Protein AF-A0A2V5T7V4-F1 (afdb_monomer_lite)

Radius of gyration: 15.26 Å; chains: 1; bounding box: 42×24×37 Å

Foldseek 3Di:
DVVVCVPPDVVQEDEDEDDQDDPVCLVDDLQVVVVVQAGDPSHHYHYNDHSCCCLPVCVVPVVSVVSRPDDPVCPDPCVNVVSVVVVVVVQVVCVVVPHDDDD

pLDDT: mean 92.93, std 7.95, range [63.41, 98.62]

Secondary structure (DSSP, 8-state):
-HHHHTTS-GGGEEEEE--S--HHHHTS-TTHHHHTTPPPTT-EEEEES-GGGGGTHHHH-HHHHHHS---GGG-STTHHHHHHHHHHHHHHHHHHTT-----

Structure (mmCIF, N/CA/C/O backbone):
data_AF-A0A2V5T7V4-F1
#
_entry.id   AF-A0A2V5T7V4-F1
#
loop_
_atom_site.group_PDB
_atom_site.id
_atom_site.type_symbol
_atom_site.label_atom_id
_atom_site.label_alt_id
_atom_site.label_comp_id
_atom_site.label_asym_id
_atom_site.label_entity_id
_atom_site.label_seq_id
_atom_site.pdbx_PDB_ins_code
_atom_site.Cartn_x
_atom_site.Cartn_y
_atom_site.Cartn_z
_atom_site.occupancy
_atom_site.B_iso_or_equiv
_atom_site.auth_seq_id
_atom_site.auth_comp_id
_atom_site.auth_asym_id
_atom_site.auth_atom_id
_atom_site.pdbx_PDB_model_num
ATOM 1 N N . ILE A 1 1 ? 17.376 -6.382 -2.260 1.00 63.41 1 ILE A N 1
ATOM 2 C CA . ILE A 1 1 ? 17.259 -5.258 -3.229 1.00 63.41 1 ILE A CA 1
ATOM 3 C C . ILE A 1 1 ? 18.593 -4.964 -3.913 1.00 63.41 1 ILE A C 1
ATOM 5 O O . ILE A 1 1 ? 18.678 -5.237 -5.098 1.00 63.41 1 ILE A O 1
ATOM 9 N N . LYS A 1 2 ? 19.638 -4.487 -3.207 1.00 67.25 2 LYS A N 1
ATOM 10 C CA . LYS A 1 2 ? 20.920 -4.067 -3.825 1.00 67.25 2 LYS A CA 1
ATOM 11 C C . LYS A 1 2 ? 21.510 -5.067 -4.838 1.00 67.25 2 LYS A C 1
ATOM 13 O O . LYS A 1 2 ? 21.922 -4.651 -5.908 1.00 67.25 2 LYS A O 1
ATOM 18 N N . HIS A 1 3 ? 21.483 -6.362 -4.525 1.00 69.12 3 HIS A N 1
ATOM 19 C CA . HIS A 1 3 ? 22.020 -7.415 -5.397 1.00 69.12 3 HIS A CA 1
ATOM 20 C C . HIS A 1 3 ? 21.166 -7.707 -6.648 1.00 69.12 3 HIS A C 1
ATOM 22 O O . HIS A 1 3 ? 21.703 -8.037 -7.690 1.00 69.12 3 HIS A O 1
ATOM 28 N N . VAL A 1 4 ? 19.840 -7.546 -6.587 1.00 67.62 4 VAL A N 1
ATOM 29 C CA . VAL A 1 4 ? 18.963 -7.734 -7.765 1.00 67.62 4 VAL A CA 1
ATOM 30 C C . VAL A 1 4 ? 19.115 -6.565 -8.743 1.00 67.62 4 VAL A C 1
ATOM 32 O O . VAL A 1 4 ? 19.026 -6.744 -9.952 1.00 67.62 4 VAL A O 1
ATOM 35 N N . MET A 1 5 ? 19.406 -5.369 -8.225 1.00 69.50 5 MET A N 1
ATOM 36 C CA . MET A 1 5 ? 19.565 -4.165 -9.044 1.00 69.50 5 MET A CA 1
ATOM 37 C C . MET A 1 5 ? 20.875 -4.103 -9.827 1.00 69.50 5 MET A C 1
ATOM 39 O O . MET A 1 5 ? 20.951 -3.336 -10.778 1.00 69.50 5 MET A O 1
ATOM 43 N N . SER A 1 6 ? 21.901 -4.885 -9.474 1.00 72.50 6 SER A N 1
ATOM 44 C CA . SER A 1 6 ? 23.194 -4.830 -10.173 1.00 72.50 6 SER A CA 1
ATOM 45 C C . SER A 1 6 ? 23.148 -5.390 -11.598 1.00 72.50 6 SER A C 1
ATOM 47 O O . SER A 1 6 ? 24.061 -5.128 -12.370 1.00 72.50 6 SER A O 1
ATOM 49 N N . GLY A 1 7 ? 22.100 -6.147 -11.948 1.00 72.44 7 GLY A N 1
ATOM 50 C CA . GLY A 1 7 ? 21.865 -6.670 -13.300 1.00 72.44 7 GLY A CA 1
ATOM 51 C C . GLY A 1 7 ? 20.803 -5.909 -14.101 1.00 72.44 7 GLY A C 1
ATOM 52 O O . GLY A 1 7 ? 20.458 -6.334 -15.199 1.00 72.44 7 GLY A O 1
ATOM 53 N N . ILE A 1 8 ? 20.249 -4.819 -13.559 1.00 76.62 8 ILE A N 1
ATOM 54 C CA . ILE A 1 8 ? 19.150 -4.059 -14.169 1.00 76.62 8 ILE A CA 1
ATOM 55 C C . ILE A 1 8 ? 19.665 -2.670 -14.549 1.00 76.62 8 ILE A C 1
ATOM 57 O O . ILE A 1 8 ? 20.370 -2.035 -13.767 1.00 76.62 8 ILE A O 1
ATOM 61 N N . ASN A 1 9 ? 19.285 -2.164 -15.728 1.00 78.88 9 ASN A N 1
ATOM 62 C CA . ASN A 1 9 ? 19.557 -0.770 -16.077 1.00 78.88 9 ASN A CA 1
ATOM 63 C C . ASN A 1 9 ? 18.821 0.156 -15.080 1.00 78.88 9 ASN A C 1
ATOM 65 O O . ASN A 1 9 ? 17.584 0.159 -15.063 1.00 78.88 9 ASN A O 1
ATOM 69 N N . PRO A 1 10 ? 19.537 0.960 -14.270 1.00 77.06 10 PRO A N 1
ATOM 70 C CA . PRO A 1 10 ? 18.928 1.772 -13.220 1.00 77.06 10 PRO A CA 1
ATOM 71 C C . PRO A 1 10 ? 17.967 2.838 -13.760 1.00 77.06 10 PRO A C 1
ATOM 73 O O . PRO A 1 10 ? 17.077 3.265 -13.032 1.00 77.06 10 PRO A O 1
ATOM 76 N N . GLN A 1 11 ? 18.079 3.239 -15.031 1.00 78.50 11 GLN A N 1
ATOM 77 C CA . GLN A 1 11 ? 17.148 4.196 -15.640 1.00 78.50 11 GLN A CA 1
ATOM 78 C C . GLN A 1 11 ? 15.717 3.646 -15.733 1.00 78.50 11 GLN A C 1
ATOM 80 O O . GLN A 1 11 ? 14.762 4.409 -15.640 1.00 78.50 11 GLN A O 1
ATOM 85 N N . GLY A 1 12 ? 15.562 2.324 -15.861 1.00 85.00 12 GLY A N 1
ATOM 86 C CA . GLY A 1 12 ? 14.261 1.658 -15.926 1.00 85.00 12 GLY A CA 1
ATOM 87 C C . GLY A 1 12 ? 13.722 1.202 -14.570 1.00 85.00 12 GLY A C 1
ATOM 88 O O . GLY A 1 12 ? 12.675 0.556 -14.533 1.00 85.00 12 GLY A O 1
ATOM 89 N N . CYS A 1 13 ? 14.419 1.480 -13.460 1.00 89.75 13 CYS A N 1
ATOM 90 C CA . CYS A 1 13 ? 14.096 0.895 -12.164 1.00 89.75 13 CYS A CA 1
ATOM 91 C C . CYS A 1 13 ? 14.098 1.917 -11.022 1.00 89.75 13 CYS A C 1
ATOM 93 O O . CYS A 1 13 ? 15.093 2.586 -10.763 1.00 89.75 13 CYS A O 1
ATOM 95 N N . GLN A 1 14 ? 12.998 1.982 -10.271 1.00 92.31 14 GLN A N 1
ATOM 96 C CA . GLN A 1 14 ? 12.830 2.917 -9.157 1.00 92.31 14 GLN A CA 1
ATOM 97 C C . GLN A 1 14 ? 12.549 2.163 -7.858 1.00 92.31 14 GLN A C 1
ATOM 99 O O . GLN A 1 14 ? 11.723 1.253 -7.828 1.00 92.31 14 GLN A O 1
ATOM 104 N N . VAL A 1 15 ? 13.230 2.542 -6.771 1.00 93.81 15 VAL A N 1
ATOM 105 C CA . VAL A 1 15 ? 13.015 1.966 -5.434 1.00 93.81 15 VAL A CA 1
ATOM 106 C C . VAL A 1 15 ? 12.391 3.005 -4.522 1.00 93.81 15 VAL A C 1
ATOM 108 O O . VAL A 1 15 ? 12.983 4.055 -4.282 1.00 93.81 15 VAL A O 1
ATOM 111 N N . TYR A 1 16 ? 11.247 2.672 -3.935 1.00 96.12 16 TYR A N 1
ATOM 112 C CA . TYR A 1 16 ? 10.588 3.492 -2.926 1.00 96.12 16 TYR A CA 1
ATOM 113 C C . TYR A 1 16 ? 10.563 2.749 -1.598 1.00 96.12 16 TYR A C 1
ATOM 115 O O . TYR A 1 16 ? 10.050 1.638 -1.510 1.00 96.12 16 TYR A O 1
ATOM 123 N N . SER A 1 17 ? 11.149 3.353 -0.563 1.00 96.00 17 SER A N 1
ATOM 124 C CA . SER A 1 17 ? 11.132 2.798 0.792 1.00 96.00 17 SER A CA 1
ATOM 125 C C . SER A 1 17 ? 10.080 3.504 1.628 1.00 96.00 17 SER A C 1
ATOM 127 O O . SER A 1 17 ? 10.235 4.683 1.941 1.00 96.00 17 SER A O 1
ATOM 129 N N . PHE A 1 18 ? 9.029 2.788 2.012 1.00 96.62 18 PHE A N 1
ATOM 130 C CA . PHE A 1 18 ? 7.956 3.360 2.818 1.00 96.62 18 PHE A CA 1
ATOM 131 C C . PHE A 1 18 ? 8.322 3.303 4.301 1.00 96.62 18 PHE A C 1
ATOM 133 O O . PHE A 1 18 ? 8.777 2.282 4.813 1.00 96.62 18 PHE A O 1
ATOM 140 N N . LYS A 1 19 ? 8.150 4.427 4.996 1.00 94.69 19 LYS A N 1
ATOM 141 C CA . LYS A 1 19 ? 8.314 4.553 6.452 1.00 94.69 19 LYS A CA 1
ATOM 142 C C . LYS A 1 19 ? 6.955 4.846 7.090 1.00 94.69 19 LYS A C 1
ATOM 144 O O . LYS A 1 19 ? 5.921 4.695 6.427 1.00 94.69 19 LYS A O 1
ATOM 149 N N . SER A 1 20 ? 6.950 5.254 8.357 1.00 95.31 20 SER A N 1
ATOM 150 C CA . SER A 1 20 ? 5.748 5.777 9.009 1.00 95.31 20 SER A CA 1
ATOM 151 C C . SER A 1 20 ? 5.108 6.874 8.144 1.00 95.31 20 SER A C 1
ATOM 153 O O . SER A 1 20 ? 5.847 7.682 7.575 1.00 95.31 20 SER A O 1
ATOM 155 N N . PRO A 1 21 ? 3.775 6.870 7.978 1.00 96.38 21 PRO A N 1
ATOM 156 C CA . PRO A 1 21 ? 3.085 7.862 7.164 1.00 96.38 21 PRO A CA 1
ATOM 157 C C . PRO A 1 21 ? 3.269 9.275 7.729 1.00 96.38 21 PRO A C 1
ATOM 159 O O . PRO A 1 21 ? 3.318 9.467 8.947 1.00 96.38 21 PRO A O 1
ATOM 162 N N . SER A 1 22 ? 3.409 10.249 6.831 1.00 96.44 22 SER A N 1
ATOM 163 C CA . SER A 1 22 ? 3.439 11.673 7.172 1.00 96.44 22 SER A CA 1
ATOM 164 C C . SER A 1 22 ? 2.049 12.177 7.597 1.00 96.44 22 SER A C 1
ATOM 166 O O . SER A 1 22 ? 1.057 11.457 7.501 1.00 96.44 22 SER A O 1
ATOM 168 N N . ALA A 1 23 ? 1.956 13.434 8.044 1.00 96.62 23 ALA A N 1
ATOM 169 C CA . ALA A 1 23 ? 0.659 14.059 8.315 1.00 96.62 23 ALA A CA 1
ATOM 170 C C . ALA A 1 23 ? -0.230 14.109 7.056 1.00 96.62 23 ALA A C 1
ATOM 172 O O . ALA A 1 23 ? -1.403 13.767 7.140 1.00 96.62 23 ALA A O 1
ATOM 173 N N . GLU A 1 24 ? 0.353 14.441 5.897 1.00 96.69 24 GLU A N 1
ATOM 174 C CA . GLU A 1 24 ? -0.342 14.438 4.601 1.00 96.69 24 GLU A CA 1
ATOM 175 C C . GLU A 1 24 ? -0.802 13.025 4.218 1.00 96.69 24 GLU A C 1
ATOM 177 O O . GLU A 1 24 ? -1.937 12.846 3.783 1.00 96.69 24 GLU A O 1
ATOM 182 N N . ASP A 1 25 ? 0.045 12.009 4.420 1.00 97.06 25 ASP A N 1
ATOM 183 C CA . ASP A 1 25 ? -0.333 10.616 4.160 1.00 97.06 25 ASP A CA 1
ATOM 184 C C . ASP A 1 25 ? -1.541 10.200 5.022 1.00 97.06 25 ASP A C 1
ATOM 186 O O . ASP A 1 25 ? -2.416 9.491 4.538 1.00 97.06 25 ASP A O 1
ATOM 190 N N . LEU A 1 26 ? -1.595 10.635 6.289 1.00 96.38 26 LEU A N 1
ATOM 191 C CA . LEU A 1 26 ? -2.692 10.339 7.225 1.00 96.38 26 LEU A CA 1
ATOM 192 C C . LEU A 1 26 ? -3.986 11.118 6.936 1.00 96.38 26 LEU A C 1
ATOM 194 O O . LEU A 1 26 ? -5.035 10.756 7.473 1.00 96.38 26 LEU A O 1
ATOM 198 N N . ASP A 1 27 ? -3.914 12.170 6.120 1.00 96.56 27 ASP A N 1
ATOM 199 C CA . ASP A 1 27 ? -5.079 12.898 5.604 1.00 96.56 27 ASP A CA 1
ATOM 200 C C . ASP A 1 27 ? -5.711 12.223 4.376 1.00 96.56 27 ASP A C 1
ATOM 202 O O . ASP A 1 27 ? -6.796 12.614 3.945 1.00 96.56 27 ASP A O 1
ATOM 206 N N . HIS A 1 28 ? -5.067 11.187 3.835 1.00 97.38 28 HIS A N 1
ATOM 207 C CA . HIS A 1 28 ? -5.555 10.391 2.713 1.00 97.38 28 HIS A CA 1
ATOM 208 C C . HIS A 1 28 ? -5.827 8.940 3.139 1.00 97.38 28 HIS A C 1
ATOM 210 O O . HIS A 1 28 ? -5.580 8.530 4.275 1.00 97.38 28 HIS A O 1
ATOM 216 N N . ASP A 1 29 ? -6.350 8.129 2.218 1.00 96.19 29 ASP A N 1
ATOM 217 C CA . ASP A 1 29 ? -6.434 6.689 2.434 1.00 96.19 29 ASP A CA 1
ATOM 218 C C . ASP A 1 29 ? -5.040 6.024 2.408 1.00 96.19 29 ASP A C 1
ATOM 220 O O . ASP A 1 29 ? -4.077 6.525 1.824 1.00 96.19 29 ASP A O 1
ATOM 224 N N . TYR A 1 30 ? -4.931 4.845 3.025 1.00 96.81 30 TYR A N 1
ATOM 225 C CA . TYR A 1 30 ? -3.658 4.133 3.189 1.00 96.81 30 TYR A CA 1
ATOM 226 C C . TYR A 1 30 ? -2.997 3.679 1.869 1.00 96.81 30 TYR A C 1
ATOM 228 O O . TYR A 1 30 ? -1.790 3.405 1.854 1.00 96.81 30 TYR A O 1
ATOM 236 N N . LEU A 1 31 ? -3.747 3.582 0.760 1.00 98.12 31 LEU A N 1
ATOM 237 C CA . LEU A 1 31 ? -3.216 3.194 -0.551 1.00 98.12 31 LEU A CA 1
ATOM 238 C C . LEU A 1 31 ? -2.649 4.394 -1.313 1.00 98.12 31 LEU A C 1
ATOM 240 O O . LEU A 1 31 ? -1.699 4.220 -2.083 1.00 98.12 31 LEU A O 1
ATOM 244 N N . TRP A 1 32 ? -3.177 5.597 -1.082 1.00 98.25 32 TRP A N 1
ATOM 245 C CA . TRP A 1 32 ? -2.856 6.819 -1.825 1.00 98.25 32 TRP A CA 1
ATOM 246 C C . TRP A 1 32 ? -1.353 7.052 -2.021 1.00 98.25 32 TRP A C 1
ATOM 248 O O . TRP A 1 32 ? -0.873 7.196 -3.152 1.00 98.25 32 TRP A O 1
ATOM 258 N N . ARG A 1 33 ? -0.565 7.012 -0.938 1.00 97.56 33 ARG A N 1
ATOM 259 C CA . ARG A 1 33 ? 0.885 7.269 -1.016 1.00 97.56 33 ARG A CA 1
ATOM 260 C C . ARG A 1 33 ? 1.629 6.222 -1.846 1.00 97.56 33 ARG A C 1
ATOM 262 O O . ARG A 1 33 ? 2.637 6.538 -2.474 1.00 97.56 33 ARG A O 1
ATOM 269 N N . CYS A 1 34 ? 1.138 4.981 -1.857 1.00 97.56 34 CYS A N 1
ATOM 270 C CA . CYS A 1 34 ? 1.690 3.907 -2.679 1.00 97.56 34 CYS A CA 1
ATOM 271 C C . CYS A 1 34 ? 1.282 4.088 -4.142 1.00 97.56 34 CYS A C 1
ATOM 273 O O . CYS A 1 34 ? 2.107 3.916 -5.036 1.00 97.56 34 CYS A O 1
ATOM 275 N N . MET A 1 35 ? 0.036 4.501 -4.388 1.00 97.25 35 MET A N 1
ATOM 276 C CA . MET A 1 35 ? -0.477 4.784 -5.726 1.00 97.25 35 MET A CA 1
ATOM 277 C C . MET A 1 35 ? 0.319 5.899 -6.421 1.00 97.25 35 MET A C 1
ATOM 279 O O . MET A 1 35 ? 0.678 5.754 -7.587 1.00 97.25 35 MET A O 1
ATOM 283 N N . LYS A 1 36 ? 0.715 6.951 -5.690 1.00 97.06 36 LYS A N 1
ATOM 284 C CA . LYS A 1 36 ? 1.596 8.028 -6.194 1.00 97.06 36 LYS A CA 1
ATOM 285 C C . LYS A 1 36 ? 2.978 7.557 -6.660 1.00 97.06 36 LYS A C 1
ATOM 287 O O . LYS A 1 36 ? 3.688 8.319 -7.311 1.00 97.06 36 LYS A O 1
ATOM 292 N N . ARG A 1 37 ? 3.400 6.351 -6.274 1.00 97.50 37 ARG A N 1
ATOM 293 C CA . ARG A 1 37 ? 4.732 5.793 -6.555 1.00 97.50 37 ARG A CA 1
ATOM 294 C C . ARG A 1 37 ? 4.694 4.601 -7.506 1.00 97.50 37 ARG A C 1
ATOM 296 O O . ARG A 1 37 ? 5.717 3.942 -7.680 1.00 97.50 37 ARG A O 1
ATOM 303 N N . LEU A 1 38 ? 3.537 4.301 -8.097 1.00 97.06 38 LEU A N 1
ATOM 304 C CA . LEU A 1 38 ? 3.441 3.256 -9.110 1.00 97.06 38 LEU A CA 1
ATOM 305 C C . LEU A 1 38 ? 4.396 3.553 -10.277 1.00 97.06 38 LEU A C 1
ATOM 307 O O . LEU A 1 38 ? 4.573 4.718 -10.637 1.00 97.06 38 LEU A O 1
ATOM 311 N N . PRO A 1 39 ? 5.021 2.519 -10.864 1.00 96.56 39 PRO A N 1
ATOM 312 C CA . PRO A 1 39 ? 5.959 2.721 -11.953 1.00 96.56 39 PRO A CA 1
ATOM 313 C C . PRO A 1 39 ? 5.252 3.236 -13.208 1.00 96.56 39 PRO A C 1
ATOM 315 O O . PRO A 1 39 ? 4.131 2.834 -13.531 1.00 96.56 39 PRO A O 1
ATOM 318 N N . ASN A 1 40 ? 5.961 4.073 -13.961 1.00 94.75 40 ASN A N 1
ATOM 319 C CA . ASN A 1 40 ? 5.563 4.445 -15.313 1.00 94.75 40 ASN A CA 1
ATOM 320 C C . ASN A 1 40 ? 5.596 3.223 -16.247 1.00 94.75 40 ASN A C 1
ATOM 322 O O . ASN A 1 40 ? 6.215 2.195 -15.959 1.00 94.75 40 ASN A O 1
ATOM 326 N N . ARG A 1 41 ? 4.960 3.337 -17.418 1.00 95.06 41 ARG A N 1
ATOM 327 C CA . ARG A 1 41 ? 4.992 2.282 -18.443 1.00 95.06 41 ARG A CA 1
ATOM 328 C C . ARG A 1 41 ? 6.438 1.914 -18.799 1.00 95.06 41 ARG A C 1
ATOM 330 O O . ARG A 1 41 ? 7.290 2.790 -18.930 1.00 95.06 41 ARG A O 1
ATOM 337 N N . GLY A 1 42 ? 6.712 0.614 -18.913 1.00 92.50 42 GLY A N 1
ATOM 338 C CA . GLY A 1 42 ? 8.050 0.087 -19.211 1.00 92.50 42 GLY A CA 1
ATOM 339 C C . GLY A 1 42 ? 9.053 0.128 -18.050 1.00 92.50 42 GLY A C 1
ATOM 340 O O . GLY A 1 42 ? 10.199 -0.256 -18.258 1.00 92.50 42 GLY A O 1
ATOM 341 N N . HIS A 1 43 ? 8.653 0.564 -16.850 1.00 94.81 43 HIS A N 1
ATOM 342 C CA . HIS A 1 43 ? 9.542 0.649 -15.690 1.00 94.81 43 HIS A CA 1
ATOM 343 C C . HIS A 1 43 ? 9.232 -0.419 -14.639 1.00 94.81 43 HIS A C 1
ATOM 345 O O . HIS A 1 43 ? 8.097 -0.874 -14.487 1.00 94.81 43 HIS A O 1
ATOM 351 N N . ILE A 1 44 ? 10.254 -0.769 -13.861 1.00 95.56 44 ILE A N 1
ATOM 352 C CA . ILE A 1 44 ? 10.147 -1.613 -12.674 1.00 95.56 44 ILE A CA 1
ATOM 353 C C . ILE A 1 44 ? 10.073 -0.708 -11.441 1.00 95.56 44 ILE A C 1
ATOM 355 O O . ILE A 1 44 ? 10.990 0.061 -11.152 1.00 95.56 44 ILE A O 1
ATOM 359 N N . GLY A 1 45 ? 8.976 -0.818 -10.695 1.00 96.00 45 GLY A N 1
ATOM 360 C CA . GLY A 1 45 ? 8.815 -0.180 -9.390 1.00 96.00 45 GLY A CA 1
ATOM 361 C C . GLY A 1 45 ? 9.054 -1.196 -8.280 1.00 96.00 45 GLY A C 1
ATOM 362 O O . GLY A 1 45 ? 8.357 -2.205 -8.214 1.00 96.00 45 GLY A O 1
ATOM 363 N N . ILE A 1 46 ? 10.019 -0.934 -7.400 1.00 95.94 46 ILE A N 1
ATOM 364 C CA . ILE A 1 46 ? 10.288 -1.766 -6.224 1.00 95.94 46 ILE A CA 1
ATOM 365 C C . ILE A 1 46 ? 9.859 -1.022 -4.972 1.00 95.94 46 ILE A C 1
ATOM 367 O O . ILE A 1 46 ? 10.412 0.018 -4.614 1.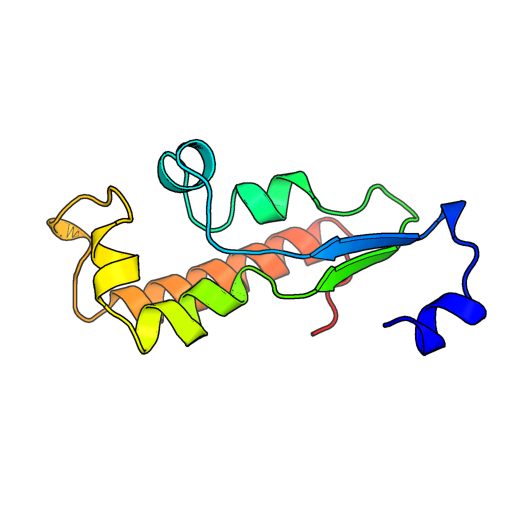00 95.94 46 ILE A O 1
ATOM 371 N N . PHE A 1 47 ? 8.891 -1.598 -4.273 1.00 97.38 47 PHE A N 1
ATOM 372 C CA . PHE A 1 47 ? 8.419 -1.103 -2.990 1.00 97.38 47 PHE A CA 1
ATOM 373 C C . PHE A 1 47 ? 9.146 -1.850 -1.867 1.00 97.38 47 PHE A C 1
ATOM 375 O O . PHE A 1 47 ? 8.958 -3.046 -1.660 1.00 97.38 47 PHE A O 1
ATOM 382 N N . ASN A 1 48 ? 10.031 -1.146 -1.163 1.00 95.25 48 ASN A N 1
ATOM 383 C CA . ASN A 1 48 ? 10.655 -1.623 0.064 1.00 95.25 48 ASN A CA 1
ATOM 384 C C . ASN A 1 48 ? 9.743 -1.261 1.243 1.00 95.25 48 ASN A C 1
ATOM 386 O O . ASN A 1 48 ? 9.707 -0.100 1.667 1.00 95.25 48 ASN A O 1
ATOM 390 N N . ARG A 1 49 ? 9.003 -2.264 1.736 1.00 96.25 49 ARG A N 1
ATOM 391 C CA . ARG A 1 49 ? 7.685 -2.102 2.385 1.00 96.25 49 ARG A CA 1
ATOM 392 C C . ARG A 1 49 ? 6.648 -1.544 1.416 1.00 96.25 49 ARG A C 1
ATOM 394 O O . ARG A 1 49 ? 6.996 -1.021 0.366 1.00 96.25 49 ARG A O 1
ATOM 401 N N . SER A 1 50 ? 5.371 -1.678 1.740 1.00 97.31 50 SER A N 1
ATOM 402 C CA . SER A 1 50 ? 4.282 -1.354 0.812 1.00 97.31 50 SER A CA 1
ATOM 403 C C . SER A 1 50 ? 2.973 -1.101 1.562 1.00 97.31 50 SER A C 1
ATOM 405 O O . SER A 1 50 ? 2.954 -1.005 2.789 1.00 97.31 50 SER A O 1
ATOM 407 N N . TYR A 1 51 ? 1.858 -1.027 0.835 1.00 97.50 51 TYR A N 1
ATOM 408 C CA . TYR A 1 51 ? 0.513 -0.981 1.414 1.00 97.50 51 TYR A CA 1
ATOM 409 C C . TYR A 1 51 ? 0.161 -2.213 2.265 1.00 97.50 51 TYR A C 1
ATOM 411 O O . TYR A 1 51 ? -0.798 -2.159 3.028 1.00 97.50 51 TYR A O 1
ATOM 419 N N . TYR A 1 52 ? 0.943 -3.298 2.202 1.00 98.06 52 TYR A N 1
ATOM 420 C CA . TYR A 1 52 ? 0.783 -4.443 3.103 1.00 98.06 52 TYR A CA 1
ATOM 421 C C . TYR A 1 52 ? 1.066 -4.099 4.572 1.00 98.06 52 TYR A C 1
ATOM 423 O O . TYR A 1 52 ? 0.543 -4.777 5.452 1.00 98.06 52 TYR A O 1
ATOM 431 N N . GLU A 1 53 ? 1.812 -3.026 4.868 1.00 97.25 53 GLU A N 1
ATOM 432 C CA . GLU A 1 53 ? 2.021 -2.578 6.254 1.00 97.25 53 GLU A CA 1
ATOM 433 C C . GLU A 1 53 ? 0.686 -2.277 6.966 1.00 97.25 53 GLU A C 1
ATOM 435 O O . GLU A 1 53 ? 0.574 -2.508 8.170 1.00 97.25 53 GLU A O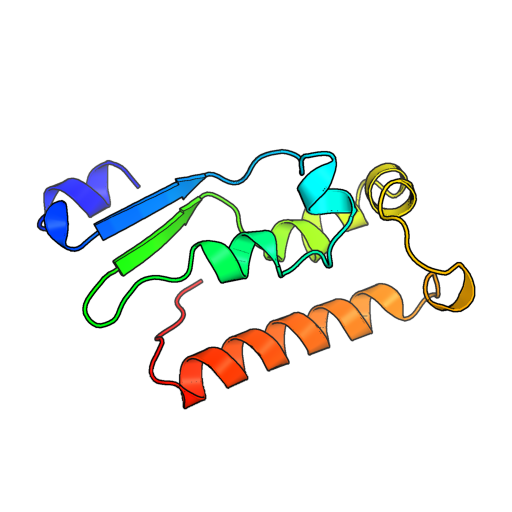 1
ATOM 440 N N . GLU A 1 54 ? -0.347 -1.858 6.221 1.00 96.31 54 GLU A N 1
ATOM 441 C CA . GLU A 1 54 ? -1.698 -1.614 6.745 1.00 96.31 54 GLU A CA 1
ATOM 442 C C . GLU A 1 54 ? -2.322 -2.863 7.377 1.00 96.31 54 GLU A C 1
ATOM 444 O O . GLU A 1 54 ? -3.051 -2.763 8.351 1.00 96.31 54 GLU A O 1
ATOM 449 N N . VAL A 1 55 ? -2.035 -4.058 6.861 1.00 96.38 55 VAL A N 1
ATOM 450 C CA . VAL A 1 55 ? -2.584 -5.321 7.390 1.00 96.38 55 VAL A CA 1
ATOM 451 C C . VAL A 1 55 ? -1.560 -6.122 8.200 1.00 96.38 55 VAL A C 1
ATOM 453 O O . VAL A 1 55 ? -1.857 -7.231 8.647 1.00 96.38 55 VAL A O 1
ATOM 456 N N . LEU A 1 56 ? -0.368 -5.553 8.410 1.00 96.31 56 LEU A N 1
ATOM 457 C CA . LEU A 1 56 ? 0.716 -6.121 9.209 1.00 96.31 56 LEU A CA 1
ATOM 458 C C . LEU A 1 56 ? 0.920 -5.310 10.491 1.00 96.31 56 LEU A C 1
ATOM 460 O O . LEU A 1 56 ? 0.363 -5.651 11.533 1.00 96.31 56 LEU A O 1
ATOM 464 N N . VAL A 1 57 ? 1.692 -4.221 10.429 1.00 96.38 57 VAL A N 1
ATOM 465 C CA . VAL A 1 57 ? 2.084 -3.465 11.626 1.00 96.38 57 VAL A CA 1
ATOM 466 C C . VAL A 1 57 ? 0.887 -2.769 12.271 1.00 96.38 57 VAL A C 1
ATOM 468 O O . VAL A 1 57 ? 0.746 -2.820 13.486 1.00 96.38 57 VAL A O 1
ATOM 471 N N . VAL A 1 58 ? -0.025 -2.201 11.477 1.00 95.56 58 VAL A N 1
ATOM 472 C CA . VAL A 1 58 ? -1.218 -1.503 11.994 1.00 95.56 58 VAL A CA 1
ATOM 473 C C . VAL A 1 58 ? -2.184 -2.476 12.680 1.00 95.56 58 VAL A C 1
ATOM 475 O O . VAL A 1 58 ? -2.883 -2.105 13.618 1.00 95.56 58 VAL A O 1
ATOM 478 N N . ARG A 1 59 ? -2.182 -3.750 12.266 1.00 93.81 59 ARG A N 1
ATOM 479 C CA . ARG A 1 59 ? -2.981 -4.804 12.903 1.00 93.81 59 ARG A CA 1
ATOM 480 C C . ARG A 1 59 ? -2.429 -5.230 14.262 1.00 93.81 59 ARG A C 1
ATOM 482 O O . ARG A 1 59 ? -3.208 -5.584 15.141 1.00 93.81 59 ARG A O 1
ATOM 489 N N . VAL A 1 60 ? -1.107 -5.208 14.427 1.00 95.69 60 VAL A N 1
ATOM 490 C CA . VAL A 1 60 ? -0.431 -5.535 15.696 1.00 95.69 60 VAL A CA 1
ATOM 491 C C . VAL A 1 60 ? -0.450 -4.349 16.666 1.00 95.69 60 VAL A C 1
ATOM 493 O O . VAL A 1 60 ? -0.496 -4.555 17.874 1.00 95.69 60 VAL A O 1
ATOM 496 N N . HIS A 1 61 ? -0.461 -3.126 16.132 1.00 95.88 61 HIS A N 1
ATOM 497 C CA . HIS A 1 61 ? -0.370 -1.866 16.868 1.00 95.88 61 HIS A CA 1
ATOM 498 C C . HIS A 1 61 ? -1.602 -0.978 16.600 1.00 95.88 61 HIS A C 1
ATOM 500 O O . HIS A 1 61 ? -1.561 -0.111 15.714 1.00 95.88 61 HIS A O 1
ATOM 506 N N . PRO A 1 62 ? -2.716 -1.176 17.337 1.00 90.88 62 PRO A N 1
ATOM 507 C CA . PRO A 1 62 ? -3.973 -0.452 17.127 1.00 90.88 62 PRO A CA 1
ATOM 508 C C . PRO A 1 62 ? -3.852 1.073 17.252 1.00 90.88 62 PRO A C 1
ATOM 510 O O . PRO A 1 62 ? -4.653 1.808 16.675 1.00 90.88 62 PRO A O 1
ATOM 513 N N . GLU A 1 63 ? -2.837 1.574 17.957 1.00 94.94 63 GLU A N 1
ATOM 514 C CA . GLU A 1 63 ? -2.525 2.997 18.060 1.00 94.94 63 GLU A CA 1
ATOM 515 C C . GLU A 1 63 ? -2.215 3.640 16.702 1.00 94.94 63 GLU A C 1
ATOM 517 O O . GLU A 1 63 ? -2.421 4.841 16.529 1.00 94.94 63 GLU A O 1
ATOM 522 N N . PHE A 1 64 ? -1.741 2.867 15.719 1.00 95.38 64 PHE A N 1
ATOM 523 C CA . PHE A 1 64 ? -1.546 3.370 14.361 1.00 95.38 64 PHE A CA 1
ATOM 524 C C . PHE A 1 64 ? -2.866 3.507 13.616 1.00 95.38 64 PHE A C 1
ATOM 526 O O . PHE A 1 64 ? -3.038 4.488 12.897 1.00 95.38 64 PHE A O 1
ATOM 533 N N . LEU A 1 65 ? -3.811 2.589 13.835 1.00 94.56 65 LEU A N 1
ATOM 534 C CA . LEU A 1 65 ? -5.150 2.694 13.265 1.00 94.56 65 LEU A CA 1
ATOM 535 C C . LEU A 1 65 ? -5.894 3.899 13.851 1.00 94.56 65 LEU A C 1
ATOM 537 O O . LEU A 1 65 ? -6.522 4.644 13.111 1.00 94.56 65 LEU A O 1
ATOM 541 N N . ALA A 1 66 ? -5.754 4.145 15.157 1.00 93.44 66 ALA A N 1
ATOM 542 C CA . ALA A 1 66 ? -6.357 5.298 15.828 1.00 93.44 66 ALA A CA 1
ATOM 543 C C . ALA A 1 66 ? -5.842 6.657 15.310 1.00 93.44 66 ALA A C 1
ATOM 545 O O . ALA A 1 66 ? -6.533 7.665 15.433 1.00 93.44 66 ALA A O 1
ATOM 546 N N . LYS A 1 67 ? -4.635 6.701 14.725 1.00 94.94 67 LYS A N 1
ATOM 547 C CA . LYS A 1 67 ? -4.086 7.906 14.077 1.00 94.94 67 LYS A CA 1
ATOM 548 C C . LYS A 1 67 ? -4.633 8.129 12.670 1.00 94.94 67 LYS A C 1
ATOM 550 O O . LYS A 1 67 ? -4.514 9.238 12.153 1.00 94.94 67 LYS A O 1
ATOM 555 N N . GLN A 1 68 ? -5.199 7.098 12.043 1.00 92.62 68 GLN A N 1
ATOM 556 C CA . GLN A 1 68 ? -5.891 7.250 10.771 1.00 92.62 68 GLN A CA 1
ATOM 557 C C . GLN A 1 68 ? -7.216 7.944 11.061 1.00 92.62 68 GLN A C 1
ATOM 559 O O . GLN A 1 68 ? -7.996 7.482 11.890 1.00 92.62 68 GLN A O 1
ATOM 564 N N . LYS A 1 69 ? -7.468 9.074 10.401 1.00 92.38 69 LYS A N 1
ATOM 565 C CA . LYS A 1 69 ? -8.606 9.970 10.665 1.00 92.38 69 LYS A CA 1
ATOM 566 C C . LYS A 1 69 ? -9.925 9.400 10.113 1.00 92.38 69 LYS A C 1
ATOM 568 O O . LYS A 1 69 ? -10.673 10.074 9.411 1.00 92.38 69 LYS A O 1
ATOM 573 N N . LEU A 1 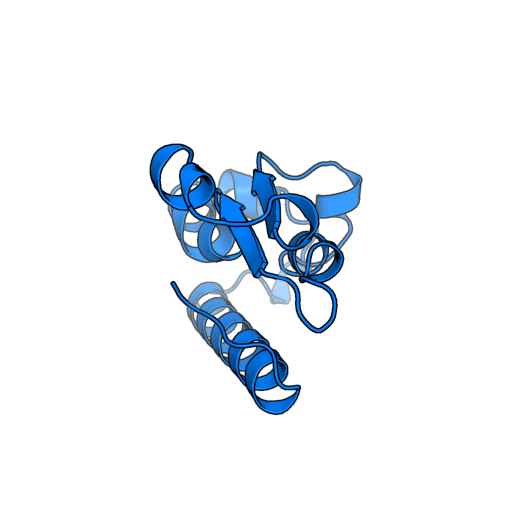70 ? -10.187 8.121 10.381 1.00 93.38 70 LEU A N 1
ATOM 574 C CA . LEU A 1 70 ? -11.326 7.371 9.872 1.00 93.38 70 LEU A CA 1
ATOM 575 C C . LEU A 1 70 ? -12.593 7.677 10.686 1.00 93.38 70 LEU A C 1
ATOM 577 O O . LEU A 1 70 ? -12.539 7.757 11.914 1.00 93.38 70 LEU A O 1
ATOM 581 N N . PRO A 1 71 ? -13.765 7.772 10.034 1.00 92.19 71 PRO A N 1
ATOM 582 C CA . PRO A 1 71 ? -15.041 7.827 10.736 1.00 92.19 71 PRO A CA 1
ATOM 583 C C . PRO A 1 71 ? -15.238 6.613 11.654 1.00 92.19 71 PRO A C 1
ATOM 585 O O . PRO A 1 71 ? -15.087 5.474 11.211 1.00 92.19 71 PRO A O 1
ATOM 588 N N . GLN A 1 72 ? -15.686 6.838 12.894 1.00 89.69 72 GLN A N 1
ATOM 589 C CA . GLN A 1 72 ? -15.847 5.787 13.914 1.00 89.69 72 GLN A CA 1
ATOM 590 C C . GLN A 1 72 ? -16.696 4.592 13.444 1.00 89.69 72 GLN A C 1
ATOM 592 O O . GLN A 1 72 ? -16.421 3.451 13.804 1.00 89.69 72 GLN A O 1
ATOM 597 N N . LYS A 1 73 ? -17.696 4.835 12.585 1.00 91.25 73 LYS A N 1
ATOM 598 C CA . LYS A 1 73 ? -18.557 3.793 11.997 1.00 91.25 73 LYS A CA 1
ATOM 599 C C . LYS A 1 73 ? -17.805 2.757 11.147 1.00 91.25 73 LYS A C 1
ATOM 601 O O . LYS A 1 73 ? -18.333 1.675 10.926 1.00 91.25 73 LYS A O 1
ATOM 606 N N . LEU A 1 74 ? -16.610 3.095 10.653 1.00 89.88 74 LEU A N 1
ATOM 607 C CA . LEU A 1 74 ? -15.768 2.214 9.836 1.00 89.88 74 LEU A CA 1
ATOM 608 C C . LEU A 1 74 ? -14.756 1.416 10.677 1.00 89.88 74 LEU A C 1
ATOM 610 O O . LEU A 1 74 ? -14.189 0.445 10.185 1.00 89.88 74 LEU A O 1
ATOM 614 N N . LEU A 1 75 ? -14.550 1.777 11.949 1.00 87.38 75 LEU A N 1
ATOM 615 C CA . LEU A 1 75 ? -13.637 1.098 12.879 1.00 87.38 75 LEU A CA 1
ATOM 616 C C . LEU A 1 75 ? -14.294 -0.147 13.510 1.00 87.38 75 LEU A C 1
ATOM 618 O O . LEU A 1 75 ? -14.372 -0.291 14.729 1.00 87.38 75 LEU A O 1
ATOM 622 N N . GLY A 1 76 ? -14.823 -1.034 12.665 1.00 86.38 76 GLY A N 1
ATOM 623 C CA . GLY A 1 76 ? -15.526 -2.252 13.072 1.00 86.38 76 GLY A CA 1
ATOM 624 C C . GLY A 1 76 ? -14.667 -3.518 13.006 1.00 86.38 76 GLY A C 1
ATOM 625 O O . GLY A 1 76 ? -13.566 -3.527 12.463 1.00 86.38 76 GLY A O 1
ATOM 626 N N . LYS A 1 77 ? -15.220 -4.641 13.489 1.00 81.31 77 LYS A N 1
ATOM 627 C CA . LYS A 1 77 ? -1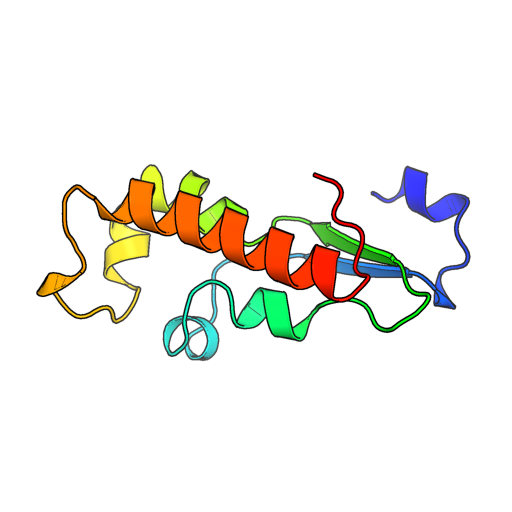4.564 -5.968 13.445 1.00 81.31 77 LYS A CA 1
ATOM 628 C C . LYS A 1 77 ? -14.170 -6.414 12.028 1.00 81.31 77 LYS A C 1
ATOM 630 O O . LYS A 1 77 ? -13.233 -7.190 11.881 1.00 81.31 77 LYS A O 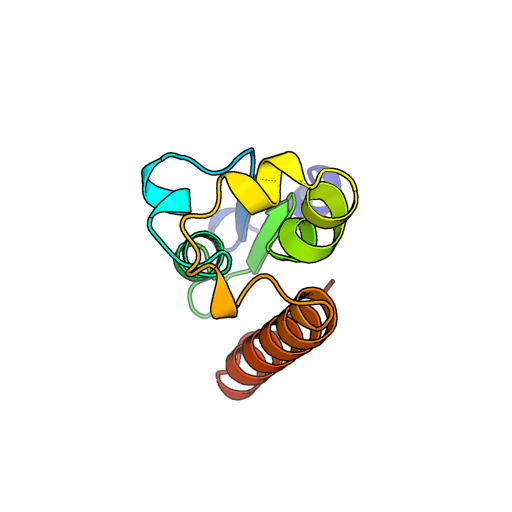1
ATOM 635 N N . LYS A 1 78 ? -14.869 -5.906 11.009 1.00 93.31 78 LYS A N 1
ATOM 636 C CA . LYS A 1 78 ? -14.656 -6.236 9.594 1.00 93.31 78 LYS A CA 1
ATOM 637 C C . LYS A 1 78 ? -13.550 -5.433 8.917 1.00 93.31 78 LYS A C 1
ATOM 639 O O . LYS A 1 78 ? -13.188 -5.765 7.796 1.00 93.31 78 LYS A O 1
ATOM 644 N N . ILE A 1 79 ? -12.956 -4.444 9.593 1.00 94.75 79 ILE A N 1
ATOM 645 C CA . ILE A 1 79 ? -11.979 -3.548 8.961 1.00 94.75 79 ILE A CA 1
ATOM 646 C C . ILE A 1 79 ? -10.847 -4.311 8.266 1.00 94.75 79 ILE A C 1
ATOM 648 O O . ILE A 1 79 ? -10.442 -3.953 7.168 1.00 94.75 79 ILE A O 1
ATOM 652 N N . TRP A 1 80 ? -10.366 -5.407 8.854 1.00 95.44 80 TRP A N 1
ATOM 653 C CA . TRP A 1 80 ? -9.289 -6.199 8.263 1.00 95.44 80 TRP A CA 1
ATOM 654 C C . TRP A 1 80 ? -9.734 -6.972 7.023 1.00 95.44 80 TRP A C 1
ATOM 656 O O . TRP A 1 80 ? -8.996 -7.010 6.043 1.00 95.44 80 TRP A O 1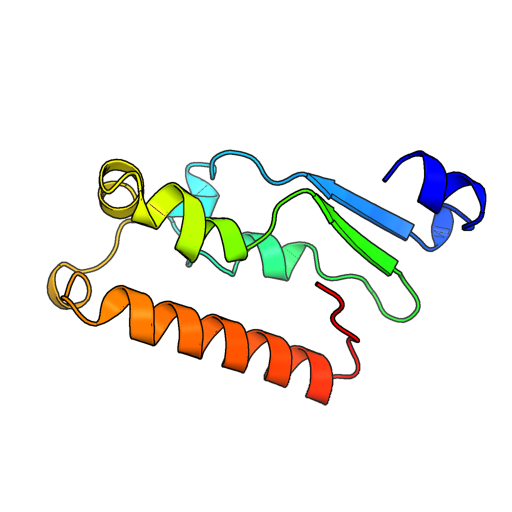
ATOM 666 N N . GLU A 1 81 ? -10.935 -7.552 7.047 1.00 96.62 81 GLU A N 1
ATOM 667 C CA . GLU A 1 81 ? -11.534 -8.233 5.892 1.00 96.62 81 GLU A CA 1
ATOM 668 C C . GLU A 1 81 ? -11.694 -7.251 4.728 1.00 96.62 81 GLU A C 1
ATOM 670 O O . GLU A 1 81 ? -11.217 -7.525 3.624 1.00 96.62 81 GLU A O 1
ATOM 675 N N . ASP A 1 82 ? -12.228 -6.063 5.022 1.00 96.31 82 ASP A N 1
ATOM 676 C CA . ASP A 1 82 ? -12.400 -4.981 4.056 1.00 96.31 82 ASP A CA 1
ATOM 677 C C . ASP A 1 82 ? -11.042 -4.517 3.501 1.00 96.31 82 ASP A C 1
ATOM 679 O O . ASP A 1 82 ? -10.881 -4.324 2.298 1.00 96.31 82 ASP A O 1
ATOM 683 N N . ARG A 1 83 ? -10.010 -4.365 4.345 1.00 97.12 83 ARG A N 1
ATOM 684 C CA . ARG A 1 83 ? -8.649 -3.988 3.912 1.00 97.12 83 ARG A CA 1
ATOM 685 C C . ARG A 1 83 ? -8.009 -5.050 3.015 1.00 97.12 83 ARG A C 1
ATOM 687 O O . ARG A 1 83 ? -7.378 -4.689 2.020 1.00 97.12 83 ARG A O 1
ATOM 694 N N . PHE A 1 84 ? -8.183 -6.341 3.313 1.00 97.94 84 PHE A N 1
ATOM 695 C CA . PHE A 1 84 ? -7.716 -7.416 2.431 1.00 97.94 84 PHE A CA 1
ATOM 696 C C . PHE A 1 84 ? -8.431 -7.386 1.081 1.00 97.94 84 PHE A C 1
ATOM 698 O O . PHE A 1 84 ? -7.788 -7.553 0.043 1.00 97.94 84 PHE A O 1
ATOM 705 N N . GLU A 1 85 ? -9.745 -7.166 1.081 1.00 98.25 85 GLU A N 1
ATOM 706 C CA . GLU A 1 85 ? -10.521 -7.024 -0.146 1.00 98.25 85 GLU A CA 1
ATOM 707 C C . GLU A 1 85 ? -10.068 -5.812 -0.966 1.00 98.25 85 GLU A C 1
ATOM 709 O O . GLU A 1 85 ? -9.770 -5.956 -2.149 1.00 98.25 85 GLU A O 1
ATOM 714 N N . ASN A 1 86 ? -9.899 -4.654 -0.331 1.00 98.12 86 ASN A N 1
ATOM 715 C CA . ASN A 1 86 ? -9.416 -3.435 -0.972 1.00 98.12 86 ASN A CA 1
ATOM 716 C C . ASN A 1 86 ? -8.035 -3.622 -1.615 1.00 98.12 86 ASN A C 1
ATOM 718 O O . ASN A 1 86 ? -7.833 -3.209 -2.755 1.00 98.12 86 ASN A O 1
ATOM 722 N N . ILE A 1 87 ? -7.095 -4.290 -0.932 1.00 98.50 87 ILE A N 1
ATOM 723 C CA . ILE A 1 87 ? -5.769 -4.596 -1.495 1.00 98.50 87 ILE A CA 1
ATOM 724 C C . ILE A 1 87 ? -5.894 -5.513 -2.718 1.00 98.50 87 ILE A C 1
ATOM 726 O O . ILE A 1 87 ? -5.285 -5.236 -3.752 1.00 98.50 87 ILE A O 1
ATOM 730 N N . ARG A 1 88 ? -6.709 -6.576 -2.644 1.00 98.50 88 ARG A N 1
ATOM 731 C CA . ARG A 1 88 ? -6.947 -7.460 -3.798 1.00 98.50 88 ARG A CA 1
ATOM 732 C C . ARG A 1 88 ? -7.558 -6.694 -4.968 1.00 98.50 88 ARG A C 1
ATOM 734 O O . ARG A 1 88 ? -7.093 -6.847 -6.094 1.00 98.50 88 ARG A O 1
ATOM 741 N N . ASN A 1 89 ? -8.559 -5.860 -4.703 1.00 98.62 89 ASN A N 1
ATOM 742 C CA . ASN A 1 89 ? -9.235 -5.057 -5.718 1.00 98.62 89 ASN A CA 1
ATOM 743 C C . ASN A 1 89 ? -8.274 -4.050 -6.360 1.00 98.62 89 ASN A C 1
ATOM 745 O O . ASN A 1 89 ? -8.278 -3.895 -7.580 1.00 98.62 89 ASN A O 1
ATOM 749 N N . PHE A 1 90 ? -7.400 -3.428 -5.567 1.00 98.50 90 PHE A N 1
ATOM 750 C CA . PHE A 1 90 ? -6.358 -2.533 -6.060 1.00 98.50 90 PHE A CA 1
ATOM 751 C C . PHE A 1 90 ? -5.366 -3.262 -6.974 1.00 98.50 90 PHE A C 1
ATOM 753 O O . PHE A 1 90 ? -5.125 -2.824 -8.095 1.00 98.50 90 PHE A O 1
ATOM 760 N N . GLU A 1 91 ? -4.838 -4.415 -6.560 1.00 98.44 91 GLU A N 1
ATOM 761 C CA . GLU A 1 91 ? -3.918 -5.203 -7.390 1.00 98.44 91 GLU A CA 1
ATOM 762 C C . GLU A 1 91 ? -4.583 -5.728 -8.670 1.00 98.44 91 GLU A C 1
ATOM 764 O O . GLU A 1 91 ? -3.966 -5.717 -9.735 1.00 98.44 91 GLU A O 1
ATOM 769 N N . GLN A 1 92 ? -5.852 -6.142 -8.600 1.00 98.56 92 GLN A N 1
ATOM 770 C CA . GLN A 1 92 ? -6.625 -6.531 -9.781 1.00 98.56 92 GLN A CA 1
ATOM 771 C C . GLN A 1 92 ? -6.844 -5.353 -10.730 1.00 98.56 92 GLN A C 1
ATOM 773 O O . GLN A 1 92 ? -6.697 -5.509 -11.943 1.00 98.56 92 GLN A O 1
ATOM 778 N N . TYR A 1 93 ? -7.170 -4.175 -10.196 1.00 98.50 93 TYR A N 1
ATOM 779 C CA . TYR A 1 93 ? -7.274 -2.943 -10.971 1.00 98.50 93 TYR A CA 1
ATOM 780 C C . TYR A 1 93 ? -5.953 -2.636 -11.691 1.00 98.50 93 TYR A C 1
ATOM 782 O O . TYR A 1 93 ? -5.958 -2.387 -12.896 1.00 98.50 93 TYR A O 1
ATOM 790 N N . LEU A 1 94 ? -4.817 -2.732 -10.997 1.00 98.25 94 LEU A N 1
ATOM 791 C CA . LEU A 1 94 ? -3.491 -2.543 -11.589 1.00 98.25 94 LEU A CA 1
ATOM 792 C C . LEU A 1 94 ? -3.194 -3.566 -12.693 1.00 98.25 94 LEU A C 1
ATOM 794 O O . LEU A 1 94 ? -2.765 -3.185 -13.784 1.00 98.25 94 LEU A O 1
ATOM 798 N N . ALA A 1 95 ? -3.484 -4.845 -12.447 1.00 98.06 95 ALA A N 1
ATOM 799 C CA . ALA A 1 95 ? -3.276 -5.920 -13.413 1.00 98.06 95 ALA A CA 1
ATOM 800 C C . ALA A 1 95 ? -4.110 -5.724 -14.687 1.00 98.06 95 ALA A C 1
ATOM 802 O O . ALA A 1 95 ? -3.576 -5.826 -15.791 1.00 98.06 95 ALA A O 1
ATOM 803 N N . ARG A 1 96 ? -5.394 -5.359 -14.550 1.00 98.38 96 ARG A N 1
ATOM 804 C CA . ARG A 1 96 ? -6.276 -5.028 -15.686 1.00 98.38 96 ARG A CA 1
ATOM 805 C C . ARG A 1 96 ? -5.767 -3.836 -16.493 1.00 98.38 96 ARG A C 1
ATOM 807 O O . ARG A 1 96 ? -6.004 -3.763 -17.691 1.00 98.38 96 ARG A O 1
ATOM 814 N N . ASN A 1 97 ? -5.032 -2.936 -15.848 1.00 97.94 97 ASN A N 1
ATOM 815 C CA . ASN A 1 97 ? -4.396 -1.794 -16.484 1.00 97.94 97 ASN A CA 1
ATOM 816 C C . ASN A 1 97 ? -2.951 -2.078 -16.915 1.00 97.94 97 ASN A C 1
ATOM 818 O O . ASN A 1 97 ? -2.234 -1.134 -17.225 1.00 97.94 97 ASN A O 1
ATOM 822 N N . GLY A 1 98 ? -2.493 -3.333 -16.962 1.00 96.75 98 GLY A N 1
ATOM 823 C CA . GLY A 1 98 ? -1.182 -3.706 -17.506 1.00 96.75 98 GLY A CA 1
ATOM 824 C C . GLY A 1 98 ? 0.007 -3.456 -16.573 1.00 96.75 98 GLY A C 1
ATOM 825 O O . GLY A 1 98 ? 1.136 -3.348 -17.046 1.00 96.75 98 GLY A O 1
ATOM 826 N N . VAL A 1 99 ? -0.224 -3.333 -15.265 1.00 97.75 99 VAL A N 1
ATOM 827 C CA . VAL A 1 99 ? 0.842 -3.330 -14.253 1.00 97.75 99 VAL A CA 1
ATOM 828 C C . VAL A 1 99 ? 0.956 -4.732 -13.665 1.00 97.75 99 VAL A C 1
ATOM 830 O O . VAL A 1 99 ? 0.028 -5.237 -13.035 1.00 97.75 99 VAL A O 1
ATOM 833 N N . VAL A 1 100 ? 2.106 -5.376 -13.857 1.00 97.19 100 VAL A N 1
ATOM 834 C CA . VAL A 1 100 ? 2.365 -6.710 -13.303 1.00 97.19 100 VAL A CA 1
ATOM 835 C C . VAL A 1 100 ? 2.834 -6.574 -11.858 1.00 97.19 100 VAL A C 1
ATOM 837 O O . VAL A 1 100 ? 3.914 -6.052 -11.596 1.00 97.19 100 VAL A O 1
ATOM 840 N N . VAL A 1 101 ? 2.035 -7.075 -10.917 1.00 96.81 101 VAL A N 1
ATOM 841 C CA . VAL A 1 101 ? 2.379 -7.078 -9.489 1.00 96.81 101 VAL A CA 1
ATOM 842 C C . VAL A 1 101 ? 3.109 -8.378 -9.127 1.00 96.81 101 VAL A C 1
ATOM 844 O O . VAL A 1 101 ? 2.679 -9.479 -9.493 1.00 96.81 101 VAL A O 1
ATOM 847 N N . ARG A 1 102 ? 4.228 -8.255 -8.407 1.00 95.75 102 ARG A N 1
ATOM 848 C CA . ARG A 1 102 ? 4.982 -9.361 -7.795 1.00 95.75 102 ARG A CA 1
ATOM 849 C C . ARG A 1 102 ? 5.247 -9.019 -6.332 1.00 95.75 102 ARG A C 1
ATOM 851 O O . ARG A 1 102 ? 5.566 -7.870 -6.032 1.00 95.75 102 ARG A O 1
ATOM 858 N N . LYS A 1 103 ? 5.028 -10.001 -5.460 1.00 90.94 103 LYS A N 1
ATOM 859 C CA . LYS A 1 103 ? 4.919 -9.852 -4.008 1.00 90.94 103 LYS A CA 1
ATOM 860 C C . LYS A 1 103 ? 5.948 -10.733 -3.334 1.00 90.94 103 LYS A C 1
ATOM 862 O O . LYS A 1 103 ? 6.020 -11.906 -3.760 1.00 90.94 103 LYS A O 1
#

Sequence (103 aa):
IKHVMSGINPQGCQVYSFKSPSAEDLDHDYLWRCMKRLPNRGHIGIFNRSYYEEVLVVRVHPEFLAKQKLPQKLLGKKIWEDRFENIRNFEQYLARNGVVVRK